Protein AF-A0A520B924-F1 (afdb_monomer)

Secondary structure (DSSP, 8-state):
-HHHHHHHHHSTTTTTS--BSSS--TTSTT--S--TTSBSBSSSSSBPHHHHHHHHHHHHHHS-S-THHHHHHHHHHHHHHHHHHHHH--

pLDDT: mean 92.6, std 7.43, range [59.72, 98.12]

Mean predicted aligned error: 6.73 Å

Foldseek 3Di:
DVVQVCCLVPVCNPPPQANAEDAAEDPEPRHPHHHLCRYQHNHPPHGGPSVVVVVVVVVVVVDPDPCVVVVVVVVVVVVVVVVVVVVVVD

Structure (mmCIF, N/CA/C/O backbone):
data_AF-A0A520B924-F1
#
_entry.id   AF-A0A520B924-F1
#
loop_
_atom_site.group_PDB
_atom_site.id
_atom_site.type_symbol
_atom_site.label_atom_id
_atom_site.label_alt_id
_atom_site.label_comp_id
_atom_site.label_asym_id
_atom_site.label_entity_id
_atom_site.label_seq_id
_atom_site.pdbx_PDB_ins_code
_atom_site.Cartn_x
_atom_site.Cartn_y
_atom_site.Cartn_z
_atom_site.occupancy
_atom_site.B_iso_or_equiv
_atom_site.auth_seq_id
_atom_site.auth_comp_id
_atom_site.auth_asym_id
_atom_site.auth_atom_id
_atom_site.pdbx_PDB_model_num
ATOM 1 N N . ALA A 1 1 ? 6.969 -4.329 2.366 1.00 82.25 1 ALA A N 1
ATOM 2 C CA . ALA A 1 1 ? 8.072 -4.030 1.425 1.00 82.25 1 ALA A CA 1
ATOM 3 C C . ALA A 1 1 ? 8.732 -5.300 0.878 1.00 82.25 1 ALA A C 1
ATOM 5 O O . ALA A 1 1 ? 8.662 -5.509 -0.324 1.00 82.25 1 ALA A O 1
ATOM 6 N N . ALA A 1 2 ? 9.307 -6.178 1.717 1.00 91.12 2 ALA A N 1
ATOM 7 C CA . ALA A 1 2 ? 10.010 -7.382 1.243 1.00 91.12 2 ALA A CA 1
ATOM 8 C C . ALA A 1 2 ? 9.152 -8.296 0.345 1.00 91.12 2 ALA A C 1
ATOM 10 O O . ALA A 1 2 ? 9.589 -8.629 -0.748 1.00 91.12 2 ALA A O 1
ATOM 11 N N . ALA A 1 3 ? 7.913 -8.614 0.744 1.00 94.56 3 ALA A N 1
ATOM 12 C CA . ALA A 1 3 ? 7.005 -9.439 -0.064 1.00 94.56 3 ALA A CA 1
ATOM 13 C C . ALA A 1 3 ? 6.698 -8.826 -1.445 1.00 94.56 3 ALA A C 1
ATOM 15 O O . ALA A 1 3 ? 6.774 -9.521 -2.450 1.00 94.56 3 ALA A O 1
ATOM 16 N N . VAL A 1 4 ? 6.440 -7.514 -1.501 1.00 95.94 4 VAL A N 1
ATOM 17 C CA . VAL A 1 4 ? 6.188 -6.779 -2.756 1.00 95.94 4 VAL A CA 1
ATOM 18 C C . VAL A 1 4 ? 7.422 -6.800 -3.661 1.00 95.94 4 VAL A C 1
ATOM 20 O O . VAL A 1 4 ? 7.308 -6.968 -4.869 1.00 95.94 4 VAL A O 1
ATOM 23 N N . ARG A 1 5 ? 8.626 -6.650 -3.090 1.00 95.44 5 ARG A N 1
ATOM 24 C CA . ARG A 1 5 ? 9.885 -6.739 -3.846 1.00 95.44 5 ARG A CA 1
ATOM 25 C C . ARG A 1 5 ? 10.137 -8.149 -4.361 1.00 95.44 5 ARG A C 1
ATOM 27 O O . ARG A 1 5 ? 10.507 -8.292 -5.517 1.00 95.44 5 ARG A O 1
ATOM 34 N N . THR A 1 6 ? 9.937 -9.172 -3.537 1.00 97.31 6 THR A N 1
ATOM 35 C CA . THR A 1 6 ? 10.082 -10.561 -3.978 1.00 97.31 6 THR A CA 1
ATOM 36 C C . THR A 1 6 ? 9.106 -10.869 -5.109 1.00 97.31 6 THR A C 1
ATOM 38 O O . THR A 1 6 ? 9.548 -11.333 -6.148 1.00 97.31 6 THR A O 1
ATOM 41 N N . ASP A 1 7 ? 7.825 -10.517 -4.975 1.00 97.69 7 ASP A N 1
ATOM 42 C CA . ASP A 1 7 ? 6.824 -10.705 -6.034 1.00 97.69 7 ASP A CA 1
ATOM 43 C C . ASP A 1 7 ? 7.211 -10.006 -7.347 1.00 97.69 7 ASP A C 1
ATOM 45 O O . ASP A 1 7 ? 7.155 -10.618 -8.412 1.00 97.69 7 ASP A O 1
ATOM 49 N N . ALA A 1 8 ? 7.694 -8.762 -7.280 1.00 97.00 8 ALA A N 1
ATOM 50 C CA . ALA A 1 8 ? 8.180 -8.043 -8.457 1.00 97.00 8 ALA A CA 1
ATOM 51 C C . ALA A 1 8 ? 9.353 -8.769 -9.142 1.00 97.00 8 ALA A C 1
ATOM 53 O O . ALA A 1 8 ? 9.383 -8.887 -10.365 1.00 97.00 8 ALA A O 1
ATOM 54 N N . LEU A 1 9 ? 10.313 -9.274 -8.357 1.00 96.44 9 LEU A N 1
ATOM 55 C CA . LEU A 1 9 ? 11.541 -9.887 -8.872 1.00 96.44 9 LEU A CA 1
ATOM 56 C C . LEU A 1 9 ? 11.363 -11.339 -9.331 1.00 96.44 9 LEU A C 1
ATOM 58 O O . LEU A 1 9 ? 12.069 -11.772 -10.237 1.00 96.44 9 LEU A O 1
ATOM 62 N N . THR A 1 10 ? 10.473 -12.105 -8.699 1.00 97.44 10 THR A N 1
ATOM 63 C CA . THR A 1 10 ? 10.361 -13.556 -8.927 1.00 97.44 10 THR A CA 1
ATOM 64 C C . THR A 1 10 ? 9.052 -13.975 -9.579 1.00 97.44 10 THR A C 1
ATOM 66 O O . THR A 1 10 ? 8.959 -15.092 -10.074 1.00 97.44 10 THR A O 1
ATOM 69 N N . ASN A 1 11 ? 8.037 -13.113 -9.568 1.00 97.62 11 ASN A N 1
ATOM 70 C CA . ASN A 1 11 ? 6.690 -13.421 -10.047 1.00 97.62 11 ASN A CA 1
ATOM 71 C C . ASN A 1 11 ? 6.106 -12.284 -10.907 1.00 97.62 11 ASN A C 1
ATOM 73 O O . ASN A 1 11 ? 4.897 -12.198 -11.101 1.00 97.62 11 ASN A O 1
ATOM 77 N N . GLY A 1 12 ? 6.957 -11.378 -11.402 1.00 96.50 12 GLY A N 1
ATOM 78 C CA . GLY A 1 12 ? 6.561 -10.304 -12.313 1.00 96.50 12 GLY A CA 1
ATOM 79 C C . GLY A 1 12 ? 5.497 -9.354 -11.759 1.00 96.50 12 GLY A C 1
ATOM 80 O O . GLY A 1 12 ? 4.808 -8.714 -12.544 1.00 96.50 12 GLY A O 1
ATOM 81 N N . GLY A 1 13 ? 5.334 -9.274 -10.435 1.00 96.69 13 GLY A N 1
ATOM 82 C CA . GLY A 1 13 ? 4.332 -8.416 -9.808 1.00 96.69 13 GLY A CA 1
ATOM 83 C C . GLY A 1 13 ? 2.900 -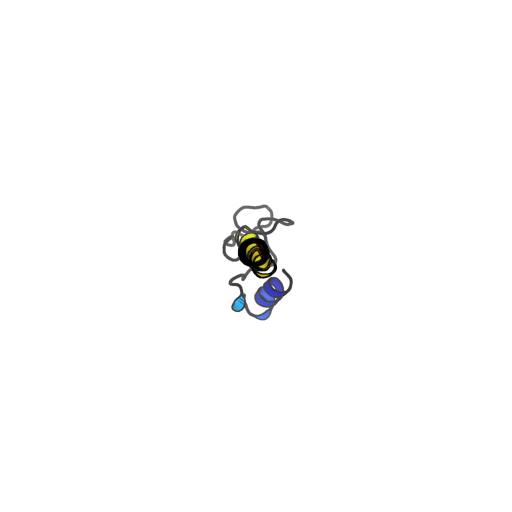8.954 -9.845 1.00 96.69 13 GLY A C 1
ATOM 84 O O . GLY A 1 13 ? 1.970 -8.172 -9.666 1.00 96.69 13 GLY A O 1
ATOM 85 N N . ASN A 1 14 ? 2.684 -10.248 -10.100 1.00 97.38 14 ASN A N 1
ATOM 86 C CA . ASN A 1 14 ? 1.335 -10.809 -10.250 1.00 97.38 14 ASN A CA 1
ATOM 87 C C . ASN A 1 14 ? 0.471 -10.722 -8.978 1.00 97.38 14 ASN A C 1
ATOM 89 O O . ASN A 1 14 ? -0.753 -10.783 -9.083 1.00 97.38 14 ASN A O 1
ATOM 93 N N . VAL A 1 15 ? 1.066 -10.603 -7.786 1.00 96.56 15 VAL A N 1
ATOM 94 C CA . VAL A 1 15 ? 0.307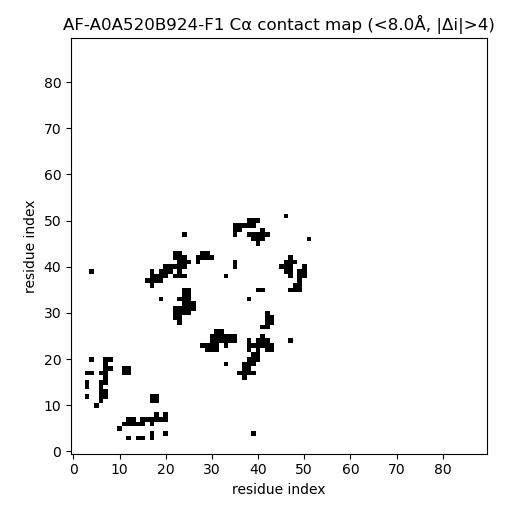 -10.531 -6.525 1.00 96.56 15 VAL A CA 1
ATOM 95 C C . VAL A 1 15 ? -0.010 -9.089 -6.153 1.00 96.56 15 VAL A C 1
ATOM 97 O O . VAL A 1 15 ? -1.135 -8.788 -5.762 1.00 96.56 15 VAL A O 1
ATOM 100 N N . TYR A 1 16 ? 0.973 -8.193 -6.260 1.00 96.12 16 TYR A N 1
ATOM 101 C CA . TYR A 1 16 ? 0.833 -6.815 -5.782 1.00 96.12 16 TYR A CA 1
ATOM 102 C C . TYR A 1 16 ? 0.715 -5.773 -6.903 1.00 96.12 16 TYR A C 1
ATOM 104 O O . TYR A 1 16 ? 0.534 -4.597 -6.612 1.00 96.12 16 TYR A O 1
ATOM 112 N N . GLY A 1 17 ? 0.825 -6.155 -8.176 1.00 96.25 17 GLY A N 1
ATOM 113 C CA . GLY A 1 17 ? 0.750 -5.236 -9.322 1.00 96.25 17 GLY A CA 1
ATOM 114 C C . GLY A 1 17 ? 1.980 -4.335 -9.493 1.00 96.25 17 GLY A C 1
ATOM 115 O O . GLY A 1 17 ? 1.968 -3.405 -10.298 1.00 96.25 17 GLY A O 1
ATOM 116 N N . ILE A 1 18 ? 3.047 -4.598 -8.738 1.00 97.81 18 ILE A N 1
ATOM 117 C CA . ILE A 1 18 ? 4.309 -3.866 -8.800 1.00 97.81 18 ILE A CA 1
ATOM 118 C C . ILE A 1 18 ? 5.306 -4.672 -9.620 1.00 97.81 18 ILE A C 1
ATOM 120 O O . ILE A 1 18 ? 5.720 -5.751 -9.208 1.00 97.81 18 ILE A O 1
ATOM 124 N N . THR A 1 19 ? 5.735 -4.118 -10.748 1.00 97.56 19 THR A N 1
ATOM 125 C CA . THR A 1 19 ? 6.647 -4.786 -11.687 1.00 97.56 19 THR A CA 1
ATOM 126 C C . THR A 1 19 ? 8.048 -4.179 -11.690 1.00 97.56 19 THR A C 1
ATOM 128 O O . THR A 1 19 ? 8.982 -4.789 -12.201 1.00 97.56 19 THR A O 1
ATOM 131 N N . ASN A 1 20 ? 8.227 -3.001 -11.084 1.00 96.81 20 ASN A N 1
ATOM 132 C CA . ASN A 1 20 ? 9.520 -2.340 -10.949 1.00 96.81 20 ASN A CA 1
ATOM 133 C C . ASN A 1 20 ? 9.848 -2.085 -9.469 1.00 96.81 20 ASN A C 1
ATOM 135 O O . ASN A 1 20 ? 9.163 -1.330 -8.782 1.00 96.81 20 ASN A O 1
ATOM 139 N N . ALA A 1 21 ? 10.934 -2.688 -8.989 1.00 95.69 21 ALA A N 1
ATOM 140 C CA . ALA A 1 21 ? 11.424 -2.554 -7.615 1.00 95.69 21 ALA A CA 1
ATOM 141 C C . ALA A 1 21 ? 12.854 -1.990 -7.529 1.00 95.69 21 ALA A C 1
ATOM 143 O O . ALA A 1 21 ? 13.472 -2.055 -6.468 1.00 95.69 21 ALA A O 1
ATOM 144 N N . THR A 1 22 ? 13.407 -1.495 -8.638 1.00 93.88 22 THR A N 1
ATOM 145 C CA . THR A 1 22 ? 14.843 -1.179 -8.748 1.00 93.88 22 THR A CA 1
ATOM 146 C C . THR A 1 22 ? 15.126 0.232 -9.225 1.00 93.88 22 THR A C 1
ATOM 148 O O . THR A 1 22 ? 16.162 0.782 -8.866 1.00 93.88 22 THR A O 1
ATOM 151 N N . THR A 1 23 ? 14.235 0.823 -10.018 1.00 95.06 23 THR A N 1
ATOM 152 C CA . THR A 1 23 ? 14.426 2.169 -10.565 1.00 95.06 23 THR A CA 1
ATOM 153 C C . THR A 1 23 ? 13.292 3.102 -10.144 1.00 95.06 23 THR A C 1
ATOM 155 O O . THR A 1 23 ? 12.144 2.658 -10.056 1.00 95.06 23 THR A O 1
ATOM 158 N N . PRO A 1 24 ? 13.580 4.393 -9.917 1.00 96.81 24 PRO A N 1
ATOM 159 C CA . PRO A 1 24 ? 12.564 5.427 -9.747 1.00 96.81 24 PRO A CA 1
ATOM 160 C C . PRO A 1 24 ? 11.547 5.470 -10.891 1.00 96.81 24 PRO A C 1
ATOM 162 O O . PRO A 1 24 ? 11.838 5.051 -12.014 1.00 96.81 24 PRO A O 1
ATOM 165 N N . CYS A 1 25 ? 10.359 5.996 -10.607 1.00 97.25 25 CYS A N 1
ATOM 166 C CA . CYS A 1 25 ? 9.304 6.185 -11.598 1.00 97.25 25 CYS A CA 1
ATOM 167 C C . CYS A 1 25 ? 9.290 7.595 -12.198 1.00 97.25 25 CYS A C 1
ATOM 169 O O . CYS A 1 25 ? 9.996 8.496 -11.753 1.00 97.25 25 CYS A O 1
ATOM 171 N N . GLY A 1 26 ? 8.450 7.807 -13.211 1.00 95.31 26 GLY A N 1
ATOM 172 C CA . GLY A 1 26 ? 8.156 9.128 -13.760 1.00 95.31 26 GLY A CA 1
ATOM 173 C C . GLY A 1 26 ? 9.402 9.830 -14.294 1.0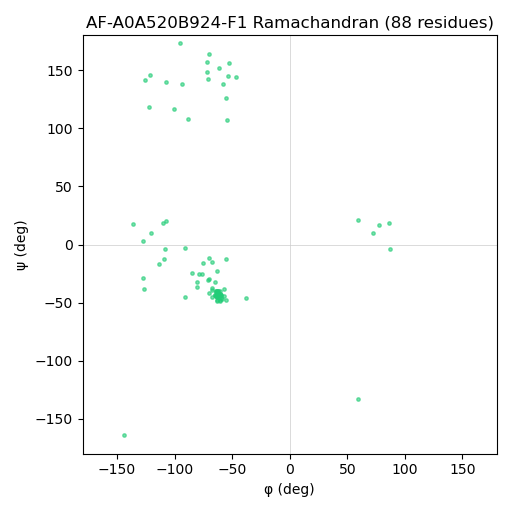0 95.31 26 GLY A C 1
ATOM 174 O O . GLY A 1 26 ? 10.196 9.231 -15.016 1.00 95.31 26 GLY A O 1
ATOM 17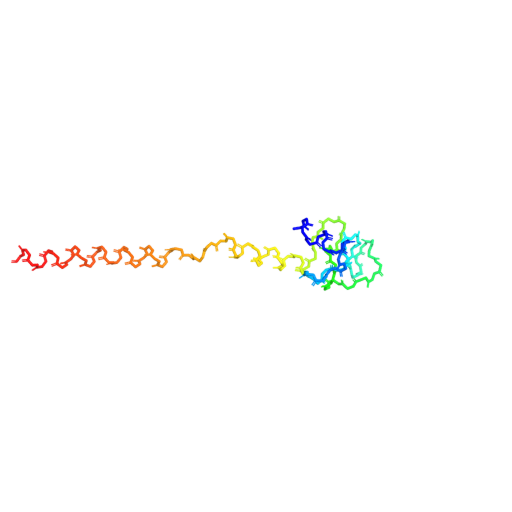5 N N . SER A 1 27 ? 9.571 11.100 -13.936 1.00 94.38 27 SER A N 1
ATOM 176 C CA . SER A 1 27 ? 10.679 11.956 -14.378 1.00 94.38 27 SER A CA 1
ATOM 177 C C . SER A 1 27 ? 11.670 12.297 -13.260 1.00 94.38 27 SER A C 1
ATOM 179 O O . SER A 1 27 ? 12.403 13.278 -13.369 1.00 94.38 27 SER A O 1
ATOM 181 N N . PHE A 1 28 ?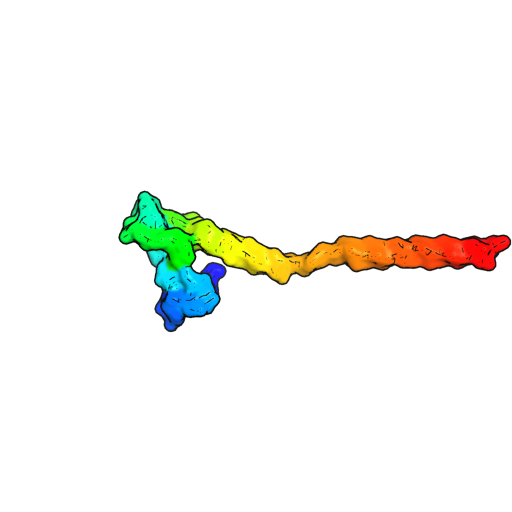 11.674 11.537 -12.164 1.00 90.81 28 PHE A N 1
ATOM 182 C CA . PHE A 1 28 ? 12.634 11.734 -11.079 1.00 90.81 28 PHE A CA 1
ATOM 183 C C . PHE A 1 28 ? 14.044 11.288 -11.494 1.00 90.81 28 PHE A C 1
ATOM 185 O O . PHE A 1 28 ? 14.218 10.459 -12.391 1.00 90.81 28 PHE A O 1
ATOM 192 N N . THR A 1 29 ? 15.069 11.823 -10.829 1.00 93.38 29 THR A N 1
ATOM 193 C CA . THR A 1 29 ? 16.470 11.467 -11.089 1.00 93.38 29 THR A CA 1
ATOM 194 C C . THR A 1 29 ? 16.686 9.959 -10.961 1.00 93.38 29 THR A C 1
ATOM 196 O O . THR A 1 29 ? 16.363 9.366 -9.934 1.00 93.38 29 THR A O 1
ATOM 199 N N . GLY A 1 30 ? 17.254 9.342 -12.000 1.00 91.81 30 GLY A N 1
ATOM 200 C CA . GLY A 1 30 ? 17.489 7.895 -12.065 1.00 91.81 30 GLY A CA 1
ATOM 201 C C . GLY A 1 30 ? 16.311 7.079 -12.611 1.00 91.81 30 GLY A C 1
ATOM 202 O O . GLY A 1 30 ? 16.455 5.872 -12.795 1.00 91.81 30 GLY A O 1
ATOM 203 N N . SER A 1 31 ? 15.170 7.711 -12.901 1.00 95.38 31 SER A N 1
ATOM 204 C CA . SER A 1 31 ? 14.071 7.070 -13.625 1.00 95.38 31 SER A CA 1
ATOM 205 C C . SER A 1 31 ? 14.419 6.879 -15.102 1.00 95.38 31 SER A C 1
ATOM 207 O O . SER A 1 31 ? 15.092 7.708 -15.713 1.00 95.38 31 SER A O 1
ATOM 209 N N . ILE A 1 32 ? 13.883 5.810 -15.691 1.00 94.31 32 ILE A N 1
ATOM 210 C CA . ILE A 1 32 ? 13.909 5.550 -17.139 1.00 94.31 32 ILE A CA 1
ATOM 211 C C . ILE A 1 32 ? 12.526 5.749 -17.788 1.00 94.31 32 ILE A C 1
ATOM 213 O O . ILE A 1 32 ? 12.253 5.216 -18.858 1.00 94.31 32 ILE A O 1
ATOM 217 N N . GLY A 1 33 ? 11.635 6.497 -17.127 1.00 94.06 33 GLY A N 1
ATOM 218 C CA . GLY A 1 33 ? 10.284 6.796 -17.617 1.00 94.06 33 GLY A CA 1
ATOM 219 C C . GLY A 1 33 ? 9.227 5.739 -17.279 1.00 94.06 33 GLY A C 1
ATOM 220 O O . GLY A 1 33 ? 8.171 5.707 -17.907 1.00 94.06 33 GLY A O 1
ATOM 221 N N . ILE A 1 34 ? 9.481 4.867 -16.296 1.00 95.44 34 ILE A N 1
ATOM 222 C CA . ILE A 1 34 ? 8.515 3.837 -15.877 1.00 95.44 34 ILE A CA 1
ATOM 223 C C . ILE A 1 34 ? 7.340 4.491 -15.142 1.00 95.44 34 ILE A C 1
ATOM 225 O O . ILE A 1 34 ? 7.519 5.420 -14.355 1.00 95.44 34 ILE A O 1
ATOM 229 N N . SER A 1 35 ? 6.125 3.978 -15.349 1.00 95.94 35 SER A N 1
ATOM 230 C CA . SER A 1 35 ? 4.939 4.466 -14.643 1.00 95.94 35 SER A CA 1
ATOM 231 C C . SER A 1 35 ? 5.070 4.351 -13.117 1.00 95.94 35 SER A C 1
ATOM 233 O O . SER A 1 35 ? 5.490 3.325 -12.569 1.00 95.94 35 SER A O 1
ATOM 235 N N . CYS A 1 36 ? 4.623 5.393 -12.413 1.00 95.69 36 CYS A N 1
ATOM 236 C CA . CYS A 1 36 ? 4.520 5.395 -10.953 1.00 95.69 36 CYS A CA 1
ATOM 237 C C . CYS A 1 36 ? 3.420 4.471 -10.418 1.00 95.69 36 CYS A C 1
ATOM 239 O O . CYS A 1 36 ? 3.410 4.187 -9.225 1.00 95.69 36 CYS A O 1
ATOM 241 N N . SER A 1 37 ? 2.529 3.963 -11.276 1.00 96.38 37 SER A N 1
ATOM 242 C CA . SER A 1 37 ? 1.506 2.987 -10.882 1.00 96.38 37 SER A CA 1
ATOM 243 C C . SER A 1 37 ? 2.048 1.568 -10.681 1.00 96.38 37 SER A C 1
ATOM 245 O O . SER A 1 37 ? 1.356 0.753 -10.085 1.00 96.38 37 SER A O 1
ATOM 247 N N . VAL A 1 38 ? 3.258 1.264 -11.169 1.00 97.00 38 VAL A N 1
ATOM 248 C CA . VAL A 1 38 ? 3.855 -0.091 -11.121 1.00 97.00 38 VAL A CA 1
ATOM 249 C C 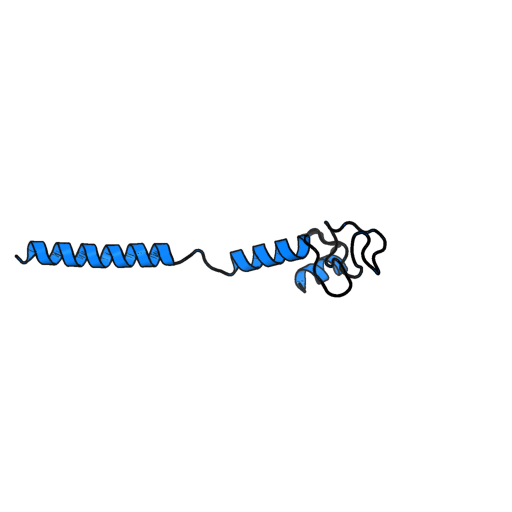. VAL A 1 38 ? 5.255 -0.125 -10.504 1.00 97.00 38 VAL A C 1
ATOM 251 O O . VAL A 1 38 ? 5.902 -1.171 -10.473 1.00 97.00 38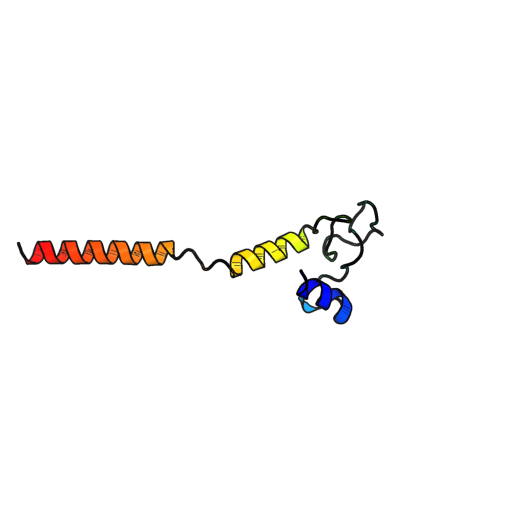 VAL A O 1
ATOM 254 N N . SER A 1 39 ? 5.744 1.018 -10.025 1.00 97.25 39 SER A N 1
ATOM 255 C CA . SER A 1 39 ? 7.091 1.165 -9.468 1.00 97.25 39 SER A CA 1
ATOM 256 C C . SER A 1 39 ? 7.041 1.310 -7.955 1.00 97.25 39 SER A C 1
ATOM 258 O O . SER A 1 39 ? 6.189 2.031 -7.440 1.00 97.25 39 SER A O 1
ATOM 260 N N . GLN A 1 40 ? 7.974 0.687 -7.234 1.00 96.88 40 GLN A N 1
ATOM 261 C CA . GLN A 1 40 ? 8.036 0.779 -5.770 1.00 96.88 40 GLN A CA 1
ATOM 262 C C . GLN A 1 40 ? 8.459 2.152 -5.258 1.00 96.88 40 GLN A C 1
ATOM 264 O O . GLN A 1 40 ? 8.043 2.532 -4.163 1.00 96.88 40 GLN A O 1
ATOM 269 N N . PHE A 1 41 ? 9.268 2.879 -6.027 1.00 96.69 41 PHE A N 1
ATOM 270 C CA . PHE A 1 41 ? 9.943 4.091 -5.576 1.00 96.69 41 PHE A CA 1
ATOM 271 C C . PHE A 1 41 ? 9.662 5.279 -6.500 1.00 96.69 41 PHE A C 1
ATOM 273 O O . PHE A 1 41 ? 9.592 5.120 -7.722 1.00 96.69 41 PHE A O 1
ATOM 280 N N . SER A 1 42 ? 9.504 6.465 -5.906 1.00 95.94 42 SER A N 1
ATOM 281 C CA . SER A 1 42 ? 9.455 7.739 -6.639 1.00 95.94 42 SER A CA 1
ATOM 282 C C . SER A 1 42 ? 10.857 8.222 -6.985 1.00 95.94 42 SER A C 1
ATOM 284 O O . SER A 1 42 ? 11.060 8.749 -8.065 1.00 95.94 42 SER A O 1
ATOM 286 N N . ASP A 1 43 ? 11.827 8.007 -6.096 1.00 94.31 43 ASP A N 1
ATOM 287 C CA . ASP A 1 43 ? 13.237 8.366 -6.268 1.00 94.31 43 ASP A CA 1
ATOM 288 C C . ASP A 1 43 ? 14.145 7.301 -5.621 1.00 94.31 43 ASP A C 1
ATOM 290 O O . ASP A 1 43 ? 13.713 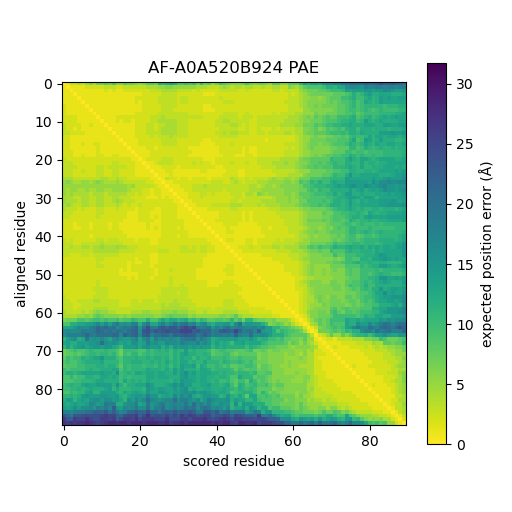6.176 -5.383 1.00 94.31 43 ASP A O 1
ATOM 294 N N . ALA A 1 44 ? 15.421 7.607 -5.381 1.00 91.75 44 ALA A N 1
ATOM 295 C CA . ALA A 1 44 ? 16.365 6.647 -4.809 1.00 91.75 44 ALA A CA 1
ATOM 296 C C . ALA A 1 44 ? 16.070 6.251 -3.343 1.00 91.75 44 ALA A C 1
ATOM 298 O O . ALA A 1 44 ? 16.646 5.276 -2.861 1.00 91.75 44 ALA A O 1
ATOM 299 N N . LEU A 1 45 ? 15.215 6.992 -2.629 1.00 93.19 45 LEU A N 1
ATOM 300 C CA . LEU A 1 45 ? 14.947 6.812 -1.199 1.00 93.19 45 LEU A CA 1
ATOM 301 C C . LEU A 1 45 ? 13.454 6.651 -0.877 1.00 93.19 45 LEU A C 1
ATOM 303 O O . LEU A 1 45 ? 13.095 5.870 0.006 1.00 93.19 45 LEU A O 1
ATOM 307 N N . HIS A 1 46 ? 12.579 7.383 -1.561 1.00 94.94 46 HIS A N 1
ATOM 308 C CA . HIS A 1 46 ? 11.176 7.507 -1.188 1.00 94.94 46 HIS A CA 1
ATOM 309 C C . HIS A 1 46 ? 10.280 6.493 -1.913 1.00 94.94 46 HIS A C 1
ATOM 311 O O . HIS A 1 46 ? 10.406 6.305 -3.131 1.00 94.94 46 HIS A O 1
ATOM 317 N N . PRO A 1 47 ? 9.312 5.877 -1.206 1.00 96.00 47 PRO A N 1
ATOM 318 C CA . PRO A 1 47 ? 8.299 5.046 -1.836 1.00 96.00 47 PRO A CA 1
ATOM 319 C C . PRO A 1 47 ? 7.441 5.843 -2.827 1.00 96.00 47 PRO A C 1
ATOM 321 O O . PRO A 1 47 ? 7.217 7.046 -2.688 1.00 96.00 47 PRO A O 1
ATOM 324 N N . SER A 1 48 ? 6.918 5.151 -3.831 1.00 96.12 48 SER A N 1
ATOM 325 C CA . SER A 1 48 ? 5.882 5.690 -4.706 1.00 96.12 48 SER A CA 1
ATOM 326 C C . SER A 1 48 ? 4.544 5.835 -3.981 1.00 96.12 48 SER A C 1
ATOM 328 O O . SER A 1 48 ? 4.303 5.225 -2.934 1.00 96.12 48 SER A O 1
ATOM 330 N N . ALA A 1 49 ? 3.633 6.616 -4.563 1.00 96.00 49 ALA A N 1
ATOM 331 C CA . ALA A 1 49 ? 2.278 6.761 -4.034 1.00 96.00 49 ALA A CA 1
ATOM 332 C C . ALA A 1 49 ? 1.552 5.407 -3.913 1.00 96.00 49 ALA A C 1
ATOM 334 O O . ALA A 1 49 ? 0.871 5.165 -2.917 1.00 96.00 49 ALA A O 1
ATOM 335 N N . ILE A 1 50 ? 1.743 4.498 -4.878 1.00 96.12 50 ILE A N 1
ATOM 336 C CA . ILE A 1 50 ? 1.142 3.159 -4.830 1.00 96.12 50 ILE A CA 1
ATOM 337 C C . ILE A 1 50 ? 1.737 2.309 -3.695 1.00 96.12 50 ILE A C 1
ATOM 339 O O . ILE A 1 50 ? 0.995 1.653 -2.965 1.00 96.12 50 ILE A O 1
ATOM 343 N N . SER A 1 51 ? 3.049 2.399 -3.449 1.00 96.12 51 SER A N 1
ATOM 344 C CA . SER A 1 51 ? 3.679 1.757 -2.288 1.00 96.12 51 SER A CA 1
ATOM 345 C C . SER A 1 51 ? 3.130 2.303 -0.970 1.00 96.12 51 SER A C 1
ATOM 347 O O . SER A 1 51 ? 2.831 1.527 -0.061 1.00 96.12 51 SER A O 1
ATOM 349 N N . HIS A 1 52 ? 2.938 3.623 -0.865 1.00 97.25 52 HIS A N 1
ATOM 350 C CA . HIS A 1 52 ? 2.309 4.238 0.306 1.00 97.25 52 HIS A CA 1
ATOM 351 C C . HIS A 1 52 ? 0.881 3.730 0.533 1.00 97.25 52 HIS A C 1
ATOM 353 O O . HIS A 1 52 ? 0.533 3.409 1.668 1.00 97.25 52 HIS A O 1
ATOM 359 N N . GLN A 1 53 ? 0.071 3.599 -0.520 1.00 96.44 53 GLN A N 1
ATOM 360 C CA . GLN A 1 53 ? -1.286 3.051 -0.418 1.00 96.44 53 GLN A CA 1
ATOM 361 C C . GLN A 1 53 ? -1.289 1.609 0.102 1.00 96.44 53 GLN A C 1
ATOM 363 O O . GLN A 1 53 ? -2.072 1.281 0.991 1.00 96.44 53 GLN A O 1
ATOM 368 N N . MET A 1 54 ? -0.379 0.760 -0.383 1.00 95.12 54 MET A N 1
ATOM 369 C CA . MET A 1 54 ? -0.241 -0.617 0.109 1.00 95.12 54 MET A CA 1
ATOM 370 C C . MET A 1 54 ? 0.161 -0.663 1.584 1.00 95.12 54 MET A C 1
ATOM 372 O O . MET A 1 54 ? -0.382 -1.455 2.353 1.00 95.12 54 MET A O 1
ATOM 376 N N . MET A 1 55 ? 1.096 0.198 1.997 1.00 94.19 55 MET A N 1
ATOM 377 C CA . MET A 1 55 ? 1.495 0.310 3.402 1.00 94.19 55 MET A CA 1
ATOM 378 C C . MET A 1 55 ? 0.338 0.798 4.279 1.00 94.19 55 MET A C 1
ATOM 380 O O . MET A 1 55 ? 0.141 0.258 5.364 1.00 94.19 55 MET A O 1
ATOM 384 N N . ALA A 1 56 ? -0.453 1.762 3.805 1.00 94.06 56 ALA A N 1
ATOM 385 C CA . ALA A 1 56 ? -1.634 2.248 4.510 1.00 94.06 56 ALA A CA 1
ATOM 386 C C . ALA A 1 56 ? -2.703 1.156 4.653 1.00 94.06 56 ALA A C 1
ATOM 388 O O . ALA A 1 56 ? -3.224 0.961 5.746 1.00 94.06 56 ALA A O 1
ATOM 389 N N . ALA A 1 57 ? -2.986 0.395 3.592 1.00 92.50 57 ALA A N 1
ATOM 390 C CA . ALA A 1 57 ? -3.921 -0.727 3.645 1.00 92.50 57 ALA A CA 1
ATOM 391 C C . ALA A 1 57 ? -3.463 -1.808 4.638 1.00 92.50 57 ALA A C 1
ATOM 393 O O . ALA A 1 57 ? -4.262 -2.298 5.434 1.00 92.50 57 ALA A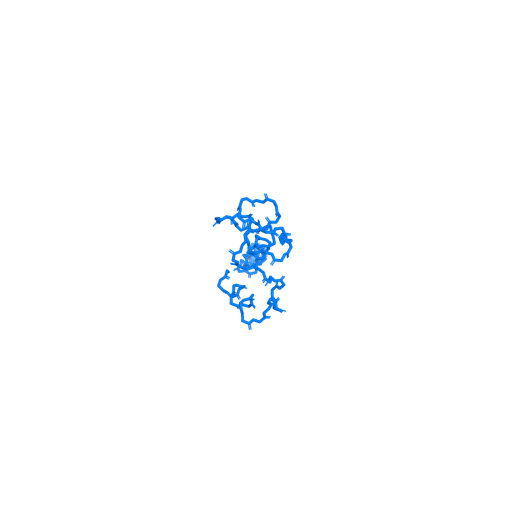 O 1
ATOM 394 N N . ALA A 1 58 ? -2.166 -2.134 4.647 1.00 91.69 58 ALA A N 1
ATOM 395 C CA . ALA A 1 58 ? -1.599 -3.066 5.617 1.00 91.69 58 ALA A CA 1
ATOM 396 C C . ALA A 1 58 ? -1.686 -2.532 7.056 1.00 91.69 58 ALA A C 1
ATOM 398 O O . ALA A 1 58 ? -2.008 -3.287 7.968 1.00 91.69 58 ALA A O 1
ATOM 399 N N . ALA A 1 59 ? -1.436 -1.236 7.263 1.00 91.94 59 ALA A N 1
ATOM 400 C CA . ALA A 1 59 ? -1.569 -0.602 8.571 1.00 91.94 59 ALA A CA 1
ATOM 401 C C . ALA A 1 59 ? -3.024 -0.613 9.063 1.00 91.94 59 ALA A C 1
ATOM 403 O O . ALA A 1 59 ? -3.269 -0.959 10.214 1.00 91.94 59 ALA A O 1
ATOM 404 N N . LEU A 1 60 ? -3.986 -0.306 8.189 1.00 89.62 60 LEU A N 1
ATOM 405 C CA . LEU A 1 60 ? -5.415 -0.371 8.503 1.00 89.62 60 LEU A CA 1
ATOM 406 C C . LEU A 1 60 ? -5.864 -1.791 8.856 1.00 89.62 60 LEU A C 1
ATOM 408 O O . LEU A 1 60 ? -6.634 -1.960 9.788 1.00 89.62 60 LEU A O 1
ATOM 412 N N . ALA A 1 61 ? -5.365 -2.811 8.153 1.00 88.75 61 ALA A N 1
ATOM 413 C CA . ALA A 1 61 ? -5.679 -4.205 8.465 1.00 88.75 61 ALA A CA 1
ATOM 414 C C . ALA A 1 61 ? -5.022 -4.690 9.771 1.00 88.75 61 ALA A C 1
ATOM 416 O O . ALA A 1 61 ? -5.558 -5.564 10.450 1.00 88.75 61 ALA A O 1
ATOM 417 N N . ALA A 1 62 ? -3.849 -4.149 10.114 1.00 87.69 62 ALA A N 1
ATOM 418 C CA . ALA A 1 62 ? -3.120 -4.508 11.326 1.00 87.69 62 ALA A CA 1
ATOM 419 C C . ALA A 1 62 ? -3.685 -3.844 12.588 1.00 87.69 62 ALA A C 1
ATOM 421 O O . ALA A 1 62 ? -3.491 -4.370 13.682 1.00 87.69 62 ALA A O 1
ATOM 422 N N . VAL A 1 63 ? -4.356 -2.696 12.452 1.00 82.38 63 VAL A N 1
ATOM 423 C CA . VAL A 1 63 ? -5.057 -2.030 13.551 1.00 82.38 63 VAL A CA 1
ATOM 424 C C . VAL A 1 63 ? -6.478 -2.594 13.599 1.00 82.38 63 VAL A C 1
ATOM 426 O O . VAL A 1 63 ? -7.270 -2.283 12.711 1.00 82.38 63 VAL A O 1
ATOM 429 N N . PRO A 1 64 ? -6.831 -3.417 14.607 1.00 70.56 64 PRO A N 1
ATOM 430 C CA . PRO A 1 64 ? -8.197 -3.904 14.747 1.00 70.56 64 PRO A CA 1
ATOM 431 C C . PRO A 1 64 ? -9.164 -2.721 14.767 1.00 70.56 64 PRO A C 1
ATOM 433 O O . PRO A 1 64 ? -8.826 -1.670 15.326 1.00 70.56 64 PRO A O 1
ATOM 436 N N . GLU A 1 65 ? -10.362 -2.892 14.198 1.00 69.06 65 GLU A N 1
ATOM 437 C CA . GLU A 1 65 ? -11.404 -1.867 14.295 1.00 69.06 65 GLU A CA 1
ATOM 438 C C . GLU A 1 65 ? -11.534 -1.370 15.742 1.00 69.06 65 GLU A C 1
ATOM 440 O O . GLU A 1 65 ? -11.358 -2.176 16.669 1.00 69.06 65 GLU A O 1
ATOM 445 N N . PRO A 1 66 ? -11.815 -0.069 15.970 1.00 67.44 66 PRO A N 1
ATOM 446 C CA . PRO A 1 66 ? -11.754 0.506 17.301 1.00 67.44 66 PRO A CA 1
ATOM 447 C C . PRO A 1 66 ? -12.624 -0.298 18.268 1.00 67.44 66 PRO A C 1
ATOM 449 O O . PRO A 1 66 ? -13.853 -0.190 18.277 1.00 67.44 66 PRO A O 1
ATOM 452 N N . GLN A 1 67 ? -11.973 -1.060 19.152 1.00 77.75 67 GLN A N 1
ATOM 453 C CA . GLN A 1 67 ? -12.625 -1.746 20.271 1.00 77.75 67 GLN A CA 1
ATOM 454 C C . GLN A 1 67 ? -13.406 -0.761 21.152 1.00 77.75 67 GLN A C 1
ATOM 456 O O . GLN A 1 67 ? -14.228 -1.176 21.961 1.00 77.75 67 GLN A O 1
ATOM 461 N N . THR A 1 68 ? -13.191 0.543 20.958 1.00 79.81 68 THR A N 1
ATOM 462 C CA . THR A 1 68 ? -13.987 1.664 21.450 1.00 79.81 68 THR A CA 1
ATOM 463 C C . THR A 1 68 ? -15.485 1.387 21.435 1.00 79.81 68 THR A C 1
ATOM 465 O O . THR A 1 68 ? -16.126 1.622 22.452 1.00 79.81 68 THR A O 1
ATOM 468 N N . TYR A 1 69 ? -16.059 0.843 20.353 1.00 85.81 69 TYR A N 1
ATOM 469 C CA . TYR A 1 69 ? -17.501 0.561 20.328 1.00 85.81 69 TYR A CA 1
ATOM 470 C C . TYR A 1 69 ? -17.890 -0.599 21.249 1.00 85.81 69 TYR A C 1
ATOM 472 O O . TYR A 1 69 ? -18.878 -0.497 21.975 1.00 85.81 69 TYR A O 1
ATOM 480 N N . GLY A 1 70 ? -17.094 -1.672 21.277 1.00 88.81 70 GLY A N 1
ATOM 481 C CA . GLY A 1 70 ? -17.311 -2.805 22.179 1.00 88.81 70 GLY A CA 1
ATOM 482 C C . GLY A 1 70 ? -17.160 -2.413 23.651 1.00 88.81 70 GLY A C 1
ATOM 483 O O . GLY A 1 70 ? -18.007 -2.749 24.475 1.00 88.81 70 GLY A O 1
ATOM 484 N N . LEU A 1 71 ? -16.128 -1.634 23.975 1.00 90.62 71 LEU A N 1
ATOM 485 C CA . LEU A 1 71 ? -15.880 -1.107 25.317 1.00 90.62 71 LEU A CA 1
ATOM 486 C C . LEU A 1 71 ? -16.940 -0.083 25.736 1.00 90.62 71 LEU A C 1
ATOM 488 O O . LEU A 1 71 ? -17.376 -0.097 26.885 1.00 90.62 71 LEU A O 1
ATOM 492 N N . MET A 1 72 ? -17.409 0.760 24.812 1.00 92.81 72 MET A N 1
ATOM 493 C CA . MET A 1 72 ? -18.519 1.685 25.050 1.00 92.81 72 MET A CA 1
ATOM 494 C C . MET A 1 72 ? -19.812 0.921 25.344 1.00 92.81 72 MET A C 1
ATOM 496 O O . MET A 1 72 ? -20.474 1.208 26.339 1.00 92.81 72 MET A O 1
ATOM 500 N N . ALA A 1 73 ? -20.158 -0.075 24.525 1.00 94.19 73 ALA A N 1
ATOM 501 C CA . ALA A 1 73 ? -21.338 -0.906 24.741 1.00 94.19 73 ALA A CA 1
ATOM 502 C C . ALA A 1 73 ? -21.259 -1.669 26.073 1.00 94.19 73 ALA A C 1
ATOM 504 O O . ALA A 1 73 ? -22.234 -1.691 26.824 1.00 94.19 73 ALA A O 1
ATOM 505 N N . LEU A 1 74 ? -20.090 -2.227 26.409 1.00 95.50 74 LEU A N 1
ATOM 506 C CA . LEU A 1 74 ? -19.846 -2.863 27.706 1.00 95.50 74 LEU A CA 1
ATOM 507 C C . LEU A 1 74 ? -20.020 -1.881 28.866 1.00 95.50 74 LEU A C 1
ATOM 509 O O . LEU A 1 74 ? -20.744 -2.183 29.814 1.00 95.50 74 LEU A O 1
ATOM 513 N N . GLY A 1 75 ? -19.408 -0.698 28.787 1.00 95.88 75 GLY A N 1
ATOM 514 C CA . GLY A 1 75 ? -19.526 0.339 29.813 1.00 95.88 75 GLY A CA 1
ATOM 515 C C . GLY A 1 75 ? -20.977 0.772 30.031 1.00 95.88 75 GLY A C 1
ATOM 516 O O . GLY A 1 75 ? -21.458 0.792 31.165 1.00 95.88 75 GLY A O 1
ATOM 517 N N . LEU A 1 76 ? -21.711 1.031 28.946 1.00 97.25 76 LEU A N 1
ATOM 518 C CA . LEU A 1 76 ? -23.137 1.361 28.992 1.00 97.25 76 LEU A CA 1
ATOM 519 C C . LEU A 1 76 ? -23.976 0.207 29.559 1.00 97.25 76 LEU A C 1
ATOM 521 O O . LEU A 1 76 ? -24.879 0.444 30.363 1.00 97.25 76 LEU A O 1
ATOM 525 N N . GLY A 1 77 ? -23.655 -1.037 29.198 1.00 97.38 77 GLY A N 1
ATOM 526 C CA . GLY A 1 77 ? -24.303 -2.235 29.728 1.00 97.38 77 GLY A CA 1
ATOM 527 C C . GLY A 1 77 ? -24.130 -2.379 31.241 1.00 97.38 77 GLY A C 1
ATOM 528 O O . GLY A 1 77 ? -25.108 -2.612 31.955 1.00 97.38 77 GLY A O 1
ATOM 529 N N . VAL A 1 78 ? -22.912 -2.167 31.753 1.00 98.12 78 VAL A N 1
ATOM 530 C CA . VAL A 1 78 ? -22.617 -2.189 33.196 1.00 98.12 78 VAL A CA 1
ATOM 531 C C . VAL A 1 78 ? -23.381 -1.083 33.928 1.00 98.12 78 VAL A C 1
ATOM 533 O O . VAL A 1 78 ? -24.041 -1.358 34.932 1.00 98.12 78 VAL A O 1
ATOM 536 N N . ILE A 1 79 ? -23.357 0.152 33.413 1.00 97.94 79 ILE A N 1
ATOM 537 C CA . ILE A 1 79 ? -24.083 1.288 34.005 1.00 97.94 79 ILE A CA 1
ATOM 538 C C . ILE A 1 79 ? -25.593 1.006 34.046 1.00 97.94 79 ILE A C 1
ATOM 540 O O . ILE A 1 79 ? -26.230 1.184 35.089 1.00 97.94 79 ILE A O 1
ATOM 544 N N . GLY A 1 80 ? -26.164 0.513 32.943 1.00 97.44 80 GLY A N 1
ATOM 545 C CA . GLY A 1 80 ? -27.579 0.150 32.854 1.00 97.44 80 GLY A CA 1
ATOM 546 C C . GLY A 1 80 ? -27.975 -0.956 33.838 1.00 97.44 80 GLY A C 1
ATOM 547 O O . GLY A 1 80 ? -28.998 -0.843 34.521 1.00 97.44 80 GLY A O 1
ATOM 548 N N . ALA A 1 81 ? -27.146 -1.995 33.975 1.00 97.19 81 ALA A N 1
ATOM 549 C CA . ALA A 1 81 ? -27.372 -3.084 34.924 1.00 97.19 81 ALA A CA 1
ATOM 550 C C . ALA A 1 81 ? -27.356 -2.592 36.381 1.00 97.19 81 ALA A C 1
ATOM 552 O O . ALA A 1 81 ? -28.255 -2.924 37.158 1.00 97.19 81 ALA A O 1
ATOM 553 N N . VAL A 1 82 ? -26.382 -1.754 36.754 1.00 97.06 82 VAL A N 1
ATOM 554 C CA . VAL A 1 82 ? -26.292 -1.167 38.102 1.00 97.06 82 VAL A CA 1
ATOM 555 C C . VAL A 1 82 ? -27.502 -0.275 38.398 1.00 97.06 82 VAL A C 1
ATOM 557 O O . VAL A 1 82 ? -28.107 -0.399 39.466 1.00 97.06 82 VAL A O 1
ATOM 560 N N . ALA A 1 83 ? -27.909 0.579 37.454 1.00 96.25 83 ALA A N 1
ATOM 561 C CA . ALA A 1 83 ? -29.080 1.442 37.612 1.00 96.25 83 ALA A CA 1
ATOM 562 C C . ALA A 1 83 ? -30.377 0.638 37.816 1.00 96.25 83 ALA A C 1
ATOM 564 O O . ALA A 1 83 ? -31.201 0.995 38.661 1.00 96.25 83 ALA A O 1
ATOM 565 N N . ARG A 1 84 ? -30.544 -0.482 37.095 1.00 94.75 84 ARG A N 1
ATOM 566 C CA . ARG A 1 84 ? -31.704 -1.371 37.256 1.00 94.75 84 ARG A CA 1
ATOM 567 C C . ARG A 1 84 ? -31.738 -2.029 38.634 1.00 94.75 84 ARG A C 1
ATOM 569 O O . ARG A 1 84 ? -32.794 -2.046 39.256 1.00 94.75 84 ARG A O 1
ATOM 576 N N . ARG A 1 85 ? -30.600 -2.520 39.138 1.00 93.50 85 ARG A N 1
ATOM 577 C CA . ARG A 1 85 ? -30.521 -3.143 40.475 1.00 93.50 85 ARG A CA 1
ATOM 578 C C . ARG A 1 85 ? -30.872 -2.158 41.590 1.00 93.50 85 ARG A C 1
ATOM 580 O O . ARG A 1 85 ? -31.601 -2.521 42.504 1.00 93.50 85 ARG A O 1
ATOM 587 N N . ARG A 1 86 ? -30.421 -0.904 41.481 1.00 91.75 86 ARG A N 1
ATOM 588 C CA . ARG A 1 86 ? -30.727 0.156 42.459 1.00 91.75 86 ARG A CA 1
ATOM 589 C C . ARG A 1 86 ? -32.210 0.522 42.521 1.00 91.75 86 ARG A C 1
ATOM 591 O O . ARG A 1 86 ? -32.676 0.881 43.589 1.00 91.75 86 ARG A O 1
ATOM 598 N N . ARG A 1 87 ? -32.940 0.429 41.404 1.00 87.94 87 ARG A N 1
ATOM 599 C CA . ARG A 1 87 ? -34.395 0.666 41.372 1.00 87.94 87 ARG A CA 1
ATOM 600 C C . ARG A 1 87 ? -35.226 -0.483 41.936 1.00 87.94 87 ARG A C 1
ATOM 602 O O . ARG A 1 87 ? -36.351 -0.241 42.326 1.00 87.94 87 ARG A O 1
ATOM 609 N N . VAL A 1 88 ? -34.717 -1.715 41.912 1.00 84.44 88 VAL A N 1
ATOM 610 C CA . VAL A 1 88 ? -35.433 -2.894 42.440 1.00 84.44 88 VAL A CA 1
ATOM 611 C C . VAL A 1 88 ? -35.212 -3.059 43.951 1.00 84.44 88 VAL A C 1
ATOM 613 O O . VAL A 1 88 ? -36.024 -3.683 44.619 1.00 84.44 88 VAL A O 1
ATOM 616 N N . ALA A 1 89 ? -34.111 -2.520 44.484 1.00 69.00 89 ALA A N 1
ATOM 617 C CA . ALA A 1 89 ? -33.773 -2.571 45.909 1.00 69.00 89 ALA A CA 1
ATOM 618 C C . ALA A 1 89 ? -34.295 -1.372 46.733 1.00 69.00 89 ALA A C 1
ATOM 620 O O . ALA A 1 89 ? -34.057 -1.337 47.939 1.00 69.00 89 ALA A O 1
ATOM 621 N N . ALA A 1 90 ? -34.940 -0.396 46.087 1.00 59.72 90 ALA A N 1
ATOM 622 C CA . ALA A 1 90 ? -35.592 0.763 46.700 1.00 59.72 90 ALA A CA 1
ATOM 623 C C . ALA A 1 90 ? -37.110 0.609 46.577 1.00 59.72 90 ALA A C 1
ATOM 625 O O . ALA A 1 90 ? -37.812 1.050 47.511 1.00 59.72 90 ALA A O 1
#

Radius of gyration: 24.41 Å; Cα contacts (8 Å, |Δi|>4): 114; chains: 1; bounding box: 53×26×64 Å

Sequence (90 aa):
AAAVRTDALTNGGNVYGITNATTPCGSFTGSIGISCSVSQFSDALHPSAISHQMMAAAALAAVPEPQTYGLMALGLGVIGAVARRRRVAA

Nearest PDB structures (foldseek):
  6uqz-assembly2_B  TM=6.649E-01  e=2.769E+00  Pseudomonas aeruginosa PAO1
  6ur0-assembly2_B  TM=6.858E-01  e=3.891E+00  Pseudomonas aeruginosa PAO1

Solvent-accessible surface area (backbone atoms only — not comparable to full-atom values): 4984 Å² total; per-residue (Å²): 107,68,69,55,44,48,31,19,75,76,51,66,7,76,85,76,58,29,55,34,74,85,46,17,10,43,89,35,78,75,30,87,62,42,57,47,82,28,14,42,20,39,32,94,84,45,65,10,72,52,42,49,52,54,52,48,53,52,49,55,69,70,47,70,75,70,57,61,59,60,53,48,51,50,52,52,49,52,53,52,53,54,56,52,53,57,65,74,77,105